Protein AF-A0A3D5ADV1-F1 (afdb_monomer_lite)

Sequence (62 aa):
MKQKITNANKEPTEFFINHLYDTALYASQLTTLETGIHIIETGLAGWPEIRDREIEKLKKEM

Secondary structure (DSSP, 8-state):
-------TTSPPPHHHHHHHHHHHHHHHHHS-HHHHHHHHHHHTTT-HHHHHHHHHHHHHH-

Radius of gyration: 12.73 Å; chains: 1; bounding box: 24×18×45 Å

Foldseek 3Di:
DPPPPPPLPDDDDPVLLVVLLVVLLVQCVVDNNVSSLVSLCVSCVSPVVSSVVSNVVSVVVD

pLDDT: mean 89.37, std 17.36, range [38.34, 98.62]

Structure (mmCIF, N/CA/C/O backbone):
data_AF-A0A3D5ADV1-F1
#
_entry.id   AF-A0A3D5ADV1-F1
#
loop_
_atom_site.group_PDB
_atom_site.id
_atom_site.type_symbol
_atom_site.label_atom_id
_atom_site.label_alt_id
_atom_site.label_comp_id
_atom_site.label_asym_id
_atom_site.label_entity_id
_atom_site.label_seq_id
_atom_site.pdbx_PDB_ins_code
_atom_site.Cartn_x
_atom_site.Cartn_y
_atom_site.Cartn_z
_atom_site.occupancy
_atom_site.B_iso_or_equiv
_atom_site.auth_seq_id
_atom_site.auth_comp_id
_atom_site.auth_asym_id
_atom_site.auth_atom_id
_atom_site.pdbx_PDB_model_num
ATOM 1 N N . MET A 1 1 ? -0.303 0.523 -34.714 1.00 38.34 1 MET A N 1
ATOM 2 C CA . MET A 1 1 ? 0.464 -0.385 -33.830 1.00 38.34 1 MET A CA 1
ATOM 3 C C . MET A 1 1 ? 0.333 0.114 -32.398 1.00 38.34 1 MET A C 1
ATOM 5 O O . MET A 1 1 ? 0.766 1.225 -32.130 1.00 38.34 1 MET A O 1
ATOM 9 N N . LYS A 1 2 ? -0.310 -0.641 -31.498 1.00 45.62 2 LYS A N 1
ATOM 10 C CA . LYS A 1 2 ? -0.313 -0.310 -30.063 1.00 45.62 2 LYS A CA 1
ATOM 11 C C . LYS A 1 2 ? 1.039 -0.750 -29.502 1.00 45.62 2 LYS A C 1
ATOM 13 O O . LYS A 1 2 ? 1.318 -1.946 -29.494 1.00 45.62 2 LYS A O 1
ATOM 18 N N . GLN A 1 3 ? 1.891 0.200 -29.123 1.00 39.81 3 GLN A N 1
ATOM 19 C CA . GLN A 1 3 ? 3.143 -0.102 -28.431 1.00 39.81 3 GLN A CA 1
ATOM 20 C C . GLN A 1 3 ? 2.788 -0.807 -27.116 1.00 39.81 3 GLN A C 1
ATOM 22 O O . GLN A 1 3 ? 2.233 -0.195 -26.207 1.00 39.81 3 GLN A O 1
ATOM 27 N N . LYS A 1 4 ? 3.041 -2.118 -27.031 1.00 46.00 4 LYS A N 1
ATOM 28 C CA . LYS A 1 4 ? 3.051 -2.822 -25.749 1.00 46.00 4 LYS A CA 1
ATOM 29 C C . LYS A 1 4 ? 4.294 -2.327 -25.023 1.00 46.00 4 LYS A C 1
ATOM 31 O O . LYS A 1 4 ? 5.400 -2.704 -25.395 1.00 46.00 4 LYS A O 1
ATOM 36 N N . ILE A 1 5 ? 4.118 -1.442 -24.048 1.00 52.16 5 ILE A N 1
ATOM 37 C CA . ILE A 1 5 ? 5.195 -1.031 -23.149 1.00 52.16 5 ILE A CA 1
ATOM 38 C C . ILE A 1 5 ? 5.554 -2.266 -22.316 1.00 52.16 5 ILE A C 1
ATOM 40 O O . ILE A 1 5 ? 4.955 -2.540 -21.282 1.00 52.16 5 ILE A O 1
ATOM 44 N N . THR A 1 6 ? 6.499 -3.067 -22.796 1.00 49.53 6 THR A N 1
ATOM 45 C CA . THR A 1 6 ? 7.113 -4.158 -22.037 1.00 49.53 6 THR A CA 1
ATOM 46 C C . THR A 1 6 ? 8.183 -3.571 -21.118 1.00 49.53 6 THR A C 1
ATOM 48 O O . THR A 1 6 ? 9.371 -3.756 -21.347 1.00 49.53 6 THR A O 1
ATOM 51 N N . ASN A 1 7 ? 7.761 -2.840 -20.082 1.00 50.84 7 ASN A N 1
ATOM 52 C CA . ASN A 1 7 ? 8.623 -2.440 -18.957 1.00 50.84 7 ASN A CA 1
ATOM 53 C C . ASN A 1 7 ? 8.559 -3.455 -17.798 1.00 50.84 7 ASN A C 1
ATOM 55 O O . ASN A 1 7 ? 8.870 -3.120 -16.664 1.00 50.84 7 ASN A O 1
ATOM 59 N N . ALA A 1 8 ? 8.178 -4.706 -18.067 1.00 53.84 8 ALA A N 1
ATOM 60 C CA . ALA A 1 8 ? 7.996 -5.743 -17.046 1.00 53.84 8 ALA A CA 1
ATOM 61 C C . ALA A 1 8 ? 9.307 -6.275 -16.419 1.00 53.84 8 ALA A C 1
ATOM 63 O O . ALA A 1 8 ? 9.248 -7.143 -15.561 1.00 53.84 8 ALA A O 1
ATOM 64 N N . ASN A 1 9 ? 10.482 -5.772 -16.822 1.00 59.62 9 ASN A N 1
ATOM 65 C CA . ASN A 1 9 ? 11.780 -6.326 -16.405 1.00 59.62 9 ASN A CA 1
ATOM 66 C C . ASN A 1 9 ? 12.625 -5.403 -15.516 1.00 59.62 9 ASN A C 1
ATOM 68 O O . ASN A 1 9 ? 13.760 -5.750 -15.202 1.00 59.62 9 ASN A O 1
ATOM 72 N N . LYS A 1 10 ? 12.130 -4.223 -15.133 1.00 79.75 10 LYS A N 1
ATOM 73 C CA . LYS A 1 10 ? 12.817 -3.381 -14.145 1.00 79.75 10 LYS A CA 1
ATOM 74 C C . LYS A 1 10 ? 11.964 -3.332 -12.895 1.00 79.75 10 LYS A C 1
ATOM 76 O O . LYS A 1 10 ? 10.797 -2.973 -12.990 1.00 79.75 10 LYS A O 1
ATOM 81 N N . GLU A 1 11 ? 12.533 -3.727 -11.763 1.00 84.12 11 GLU A N 1
ATOM 82 C CA . GLU A 1 11 ? 11.903 -3.524 -10.459 1.00 84.12 11 GLU A CA 1
ATOM 83 C C . GLU A 1 11 ? 11.565 -2.037 -10.253 1.00 84.12 11 GL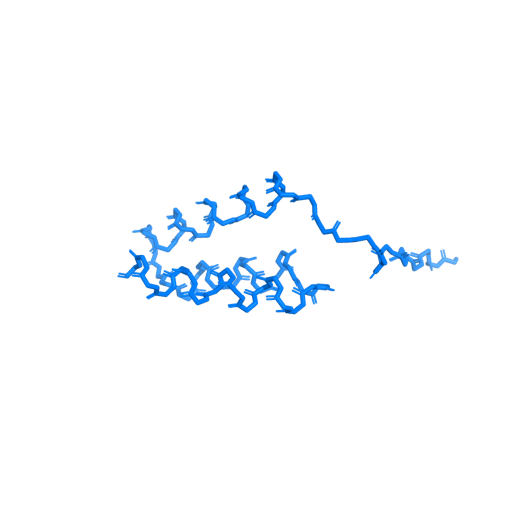U A C 1
ATOM 85 O O . GLU A 1 11 ? 12.265 -1.163 -10.790 1.00 84.12 11 GLU A O 1
ATOM 90 N N . PRO A 1 12 ? 10.481 -1.727 -9.521 1.00 89.56 12 PRO A N 1
ATOM 91 C CA . PRO A 1 12 ? 10.154 -0.357 -9.190 1.00 89.56 12 PRO A CA 1
ATOM 92 C C . PRO A 1 12 ? 11.231 0.191 -8.255 1.00 89.56 12 PRO A C 1
ATOM 94 O O . PRO A 1 12 ? 11.851 -0.538 -7.485 1.00 89.56 12 PRO A O 1
ATOM 97 N N . THR A 1 13 ? 11.473 1.497 -8.314 1.00 94.19 13 THR A N 1
ATOM 98 C CA . THR A 1 13 ? 12.436 2.116 -7.402 1.00 94.19 13 THR A CA 1
ATOM 99 C C . THR A 1 13 ? 11.897 2.108 -5.972 1.00 94.19 13 THR A C 1
ATOM 101 O O . THR A 1 13 ? 10.697 2.268 -5.757 1.00 94.19 13 THR A O 1
ATOM 104 N N . GLU A 1 14 ? 12.788 2.027 -4.984 1.00 94.94 14 GLU A N 1
ATOM 105 C CA . GLU A 1 14 ? 12.429 2.168 -3.562 1.00 94.94 14 GLU A CA 1
ATOM 106 C C . GLU A 1 14 ? 11.642 3.458 -3.284 1.00 94.94 14 GLU A C 1
ATOM 108 O O . GLU A 1 14 ? 10.688 3.463 -2.514 1.00 94.94 14 GLU A O 1
ATOM 113 N N . PHE A 1 15 ? 11.975 4.557 -3.970 1.00 95.69 15 PHE A N 1
ATOM 114 C CA . PHE A 1 15 ? 11.204 5.799 -3.879 1.00 95.69 15 PHE A CA 1
ATOM 115 C C . PHE A 1 15 ? 9.741 5.617 -4.312 1.00 95.69 15 PHE A C 1
ATOM 117 O O . PHE A 1 15 ? 8.839 6.097 -3.631 1.00 95.69 15 PHE A O 1
ATOM 124 N N . PHE A 1 16 ? 9.499 4.920 -5.427 1.00 95.94 16 PHE A N 1
ATOM 125 C CA . PHE A 1 16 ? 8.143 4.648 -5.901 1.00 95.94 16 PHE A CA 1
ATOM 126 C C . PHE A 1 16 ? 7.376 3.751 -4.927 1.00 95.94 16 PHE A C 1
ATOM 128 O O . PHE A 1 16 ? 6.226 4.050 -4.617 1.00 95.94 16 PHE A O 1
ATOM 135 N N . ILE A 1 17 ? 8.019 2.690 -4.422 1.00 97.44 17 ILE A N 1
ATOM 136 C CA . ILE A 1 17 ? 7.411 1.768 -3.452 1.00 97.44 17 ILE A CA 1
ATOM 137 C C . ILE A 1 17 ? 6.990 2.536 -2.193 1.00 97.44 17 ILE A C 1
ATOM 139 O O . ILE A 1 17 ? 5.834 2.449 -1.789 1.00 97.44 17 ILE A O 1
ATOM 143 N N . ASN A 1 18 ? 7.891 3.347 -1.629 1.00 98.00 18 ASN A N 1
ATOM 144 C CA . ASN A 1 18 ? 7.606 4.138 -0.430 1.00 98.00 18 ASN A CA 1
ATOM 145 C C . ASN A 1 18 ? 6.491 5.164 -0.665 1.00 98.00 18 ASN A C 1
ATOM 147 O O . ASN A 1 18 ? 5.562 5.248 0.129 1.00 98.00 18 ASN A O 1
ATOM 151 N N . HIS A 1 19 ? 6.520 5.894 -1.785 1.00 98.00 19 HIS A N 1
ATOM 152 C CA . HIS A 1 19 ? 5.467 6.861 -2.100 1.00 98.00 19 HIS A CA 1
ATOM 153 C C . HIS A 1 19 ? 4.087 6.200 -2.242 1.00 98.00 19 HIS A C 1
ATOM 155 O O . HIS A 1 19 ? 3.080 6.730 -1.762 1.00 98.00 19 HIS A O 1
ATOM 161 N N . LEU A 1 20 ? 4.036 5.035 -2.893 1.00 97.81 20 LEU A N 1
ATOM 162 C CA . LEU A 1 20 ? 2.804 4.268 -3.034 1.00 97.81 20 LEU A CA 1
ATOM 163 C C . LEU A 1 20 ? 2.309 3.771 -1.670 1.00 97.81 20 LEU A C 1
ATOM 165 O O . LEU A 1 20 ? 1.116 3.877 -1.387 1.00 97.81 20 LEU A O 1
ATOM 169 N N . TYR A 1 21 ? 3.221 3.283 -0.825 1.00 98.44 21 TYR A N 1
ATOM 170 C CA . TYR A 1 21 ? 2.912 2.827 0.527 1.00 98.44 21 TYR A CA 1
ATOM 171 C C . TYR A 1 21 ? 2.343 3.954 1.395 1.00 98.44 21 TYR A C 1
ATOM 173 O O . TYR A 1 21 ? 1.271 3.791 1.970 1.00 98.44 21 TYR A O 1
ATOM 181 N N . ASP A 1 22 ? 2.992 5.120 1.428 1.00 98.31 22 ASP A N 1
ATOM 182 C CA . ASP A 1 22 ? 2.525 6.281 2.197 1.00 98.31 22 ASP A CA 1
ATOM 183 C C . ASP A 1 22 ? 1.132 6.734 1.734 1.00 98.31 22 ASP A C 1
ATOM 185 O O . ASP A 1 22 ? 0.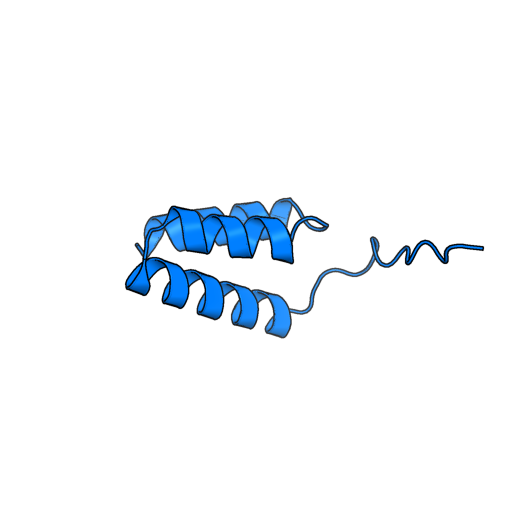262 7.056 2.545 1.00 98.31 22 ASP A O 1
ATOM 189 N N . THR A 1 23 ? 0.891 6.699 0.419 1.00 98.25 23 THR A N 1
ATOM 190 C CA . THR A 1 23 ? -0.422 7.008 -0.164 1.00 98.25 23 THR A CA 1
ATOM 191 C C . THR A 1 23 ? -1.480 5.991 0.272 1.00 98.25 23 THR A C 1
ATOM 193 O O . THR A 1 23 ? -2.594 6.372 0.635 1.00 98.25 23 THR A O 1
ATOM 196 N N . ALA A 1 24 ? -1.142 4.700 0.261 1.00 98.50 24 ALA A N 1
ATOM 197 C CA . ALA A 1 24 ? -2.033 3.625 0.679 1.00 98.50 24 ALA A CA 1
ATOM 198 C C . ALA A 1 24 ? -2.346 3.675 2.181 1.00 98.50 24 ALA A C 1
ATOM 200 O O . ALA A 1 24 ? -3.505 3.510 2.570 1.00 98.50 24 ALA A O 1
ATOM 201 N N . LEU A 1 25 ? -1.345 3.954 3.018 1.00 98.50 25 LEU A N 1
ATOM 202 C CA . LEU A 1 25 ? -1.505 4.134 4.458 1.00 98.50 25 LEU A CA 1
ATOM 203 C C . LEU A 1 25 ? -2.427 5.319 4.756 1.00 98.50 25 LEU A C 1
ATOM 205 O O . LEU A 1 25 ? -3.415 5.168 5.473 1.00 98.50 25 LEU A O 1
ATOM 209 N N . TYR A 1 26 ? -2.168 6.471 4.136 1.00 98.19 26 TYR A N 1
ATOM 210 C CA . TYR A 1 26 ? -3.005 7.657 4.300 1.00 98.19 26 TYR A CA 1
ATOM 211 C C . TYR A 1 26 ? -4.455 7.410 3.857 1.00 98.19 26 TYR A C 1
ATOM 213 O O . TYR A 1 26 ? -5.398 7.737 4.579 1.00 98.19 26 TYR A O 1
ATOM 221 N N . ALA A 1 27 ? -4.656 6.773 2.699 1.00 98.06 27 ALA A N 1
ATOM 222 C CA . ALA A 1 27 ? -5.989 6.420 2.220 1.00 98.06 27 ALA A CA 1
ATOM 223 C C . ALA A 1 27 ? -6.708 5.440 3.163 1.00 98.06 27 ALA A C 1
ATOM 225 O O . ALA A 1 27 ? -7.915 5.582 3.380 1.00 98.06 27 ALA A O 1
ATOM 226 N N . SER A 1 28 ? -5.976 4.488 3.750 1.00 98.19 28 SER A N 1
ATOM 227 C CA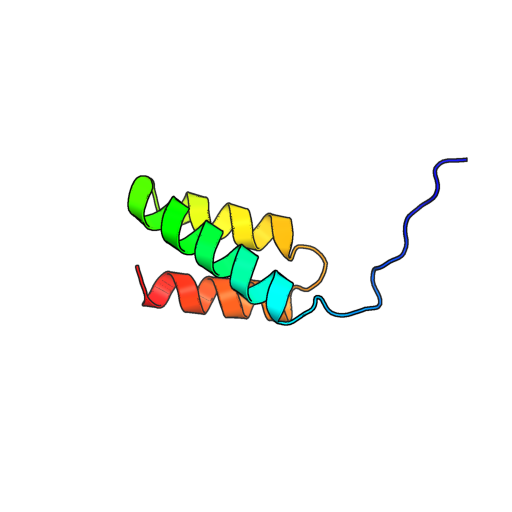 . SER A 1 28 ? -6.522 3.529 4.719 1.00 98.19 28 SER A CA 1
ATOM 228 C C . SER A 1 28 ? -7.008 4.212 5.987 1.00 98.19 28 SER A C 1
ATOM 230 O O . SER A 1 28 ? -8.111 3.936 6.448 1.00 98.19 28 SER A O 1
ATOM 232 N N . GLN A 1 29 ? -6.219 5.154 6.507 1.00 96.62 29 GLN A N 1
ATOM 233 C CA . GLN A 1 29 ? -6.556 5.938 7.697 1.00 96.62 29 GLN A CA 1
ATOM 234 C C . GLN A 1 29 ? -7.774 6.844 7.487 1.00 96.62 29 GLN A C 1
ATOM 236 O O . GLN A 1 29 ? -8.535 7.077 8.422 1.00 96.62 29 GLN A O 1
ATOM 241 N N . LEU A 1 30 ? -7.966 7.363 6.271 1.00 97.38 30 LEU A N 1
ATOM 242 C CA . LEU A 1 30 ? -9.114 8.212 5.945 1.00 97.38 30 LEU A CA 1
ATOM 243 C C . LEU A 1 30 ? -10.391 7.435 5.625 1.00 97.38 30 LEU A C 1
ATOM 245 O O . LEU A 1 30 ? -11.484 7.985 5.758 1.00 97.38 30 LEU A O 1
ATOM 249 N N . THR A 1 31 ? -10.261 6.208 5.125 1.00 96.38 31 THR A N 1
ATOM 250 C CA . THR A 1 31 ? -11.393 5.434 4.612 1.00 96.38 31 THR A CA 1
ATOM 251 C C . THR A 1 31 ? -11.425 4.040 5.227 1.00 96.38 31 THR A C 1
ATOM 253 O O . THR A 1 31 ? -12.021 3.854 6.282 1.00 96.38 31 THR A O 1
ATOM 256 N N . THR A 1 32 ? -10.811 3.060 4.568 1.00 97.44 32 THR A N 1
ATOM 257 C CA . THR A 1 32 ? -10.793 1.651 4.963 1.00 97.44 32 THR A CA 1
ATOM 258 C C . THR A 1 32 ? -9.476 1.017 4.539 1.00 97.44 32 THR A C 1
ATOM 260 O O . THR A 1 32 ? -8.884 1.446 3.544 1.00 97.44 32 THR A O 1
ATOM 263 N N . LEU A 1 33 ? -9.045 -0.028 5.248 1.00 97.94 33 LEU A N 1
ATOM 264 C CA . LEU A 1 33 ? -7.856 -0.814 4.904 1.00 97.94 33 LEU A CA 1
ATOM 265 C C . LEU A 1 33 ? -7.904 -1.317 3.449 1.00 97.94 33 LEU A C 1
ATOM 267 O O . LEU A 1 33 ? -6.899 -1.289 2.740 1.00 97.94 33 LEU A O 1
ATOM 271 N N . GLU A 1 34 ? -9.083 -1.716 2.977 1.00 98.31 34 GLU A N 1
ATOM 272 C CA . GLU A 1 34 ? -9.326 -2.199 1.619 1.00 98.31 34 GLU A CA 1
ATOM 273 C C . GLU A 1 34 ? -8.961 -1.155 0.555 1.00 98.31 34 GLU A C 1
ATOM 275 O O . GLU A 1 34 ? -8.422 -1.509 -0.495 1.00 98.31 34 GLU A O 1
ATOM 280 N N . THR A 1 35 ? -9.187 0.135 0.831 1.00 98.06 35 THR A N 1
ATOM 281 C CA . THR A 1 35 ? -8.791 1.225 -0.073 1.00 98.06 35 THR A CA 1
ATOM 282 C C . THR A 1 35 ? -7.275 1.266 -0.255 1.00 98.06 35 THR A C 1
ATOM 284 O O . THR A 1 35 ? -6.793 1.379 -1.383 1.00 98.06 35 THR A O 1
ATOM 287 N N . GLY A 1 36 ? -6.506 1.164 0.834 1.00 98.44 36 GLY A N 1
ATOM 288 C CA . GLY A 1 36 ? -5.046 1.151 0.750 1.00 98.44 36 GLY A CA 1
ATOM 289 C C . GLY A 1 36 ? -4.513 -0.105 0.075 1.00 98.44 36 GLY A C 1
ATOM 290 O O . GLY A 1 36 ? -3.640 -0.007 -0.787 1.00 98.44 36 GLY A O 1
ATOM 291 N N . ILE A 1 37 ? -5.086 -1.271 0.386 1.00 98.62 37 ILE A N 1
ATOM 292 C CA . ILE A 1 37 ? -4.746 -2.527 -0.295 1.00 98.62 37 ILE A CA 1
ATOM 293 C C . ILE A 1 37 ? -4.950 -2.380 -1.807 1.00 98.62 37 ILE A C 1
ATOM 295 O O . ILE A 1 37 ? -4.039 -2.691 -2.569 1.00 98.62 37 ILE A O 1
ATOM 299 N N . HIS A 1 38 ? -6.080 -1.821 -2.250 1.00 98.31 38 HIS A N 1
ATOM 300 C CA . HIS A 1 38 ? -6.365 -1.636 -3.674 1.00 98.31 38 HIS A CA 1
ATOM 301 C C . HIS A 1 38 ? -5.347 -0.726 -4.391 1.00 98.31 38 HIS A C 1
ATOM 303 O O . HIS A 1 38 ? -4.979 -0.978 -5.546 1.00 98.31 38 HIS A O 1
ATOM 309 N N . ILE A 1 39 ? -4.858 0.318 -3.709 1.00 98.19 39 ILE A N 1
ATOM 310 C CA . ILE A 1 39 ? -3.800 1.202 -4.224 1.00 98.19 39 ILE A CA 1
ATOM 311 C C . ILE A 1 39 ? -2.502 0.412 -4.436 1.00 98.19 39 ILE A C 1
ATOM 313 O O . ILE A 1 39 ? -1.895 0.513 -5.506 1.00 98.19 39 ILE A O 1
ATOM 317 N N . ILE A 1 40 ? -2.105 -0.407 -3.457 1.00 98.25 40 ILE A N 1
ATOM 318 C CA . ILE A 1 40 ? -0.900 -1.245 -3.538 1.00 98.25 40 ILE A CA 1
ATOM 319 C C . ILE A 1 40 ? -1.050 -2.305 -4.638 1.00 98.25 40 ILE A C 1
ATOM 321 O O . ILE A 1 40 ? -0.155 -2.459 -5.470 1.00 98.25 40 ILE A O 1
ATOM 325 N N . GLU A 1 41 ? -2.193 -2.992 -4.700 1.00 98.12 41 GLU A N 1
ATOM 326 C CA . GLU A 1 41 ? -2.487 -4.007 -5.718 1.00 98.12 41 GLU A CA 1
ATOM 327 C C . GLU A 1 41 ? -2.380 -3.456 -7.138 1.00 98.12 41 GLU A C 1
ATOM 329 O O . GLU A 1 41 ? -1.781 -4.091 -8.007 1.00 98.12 41 GLU A O 1
ATOM 334 N N . THR A 1 42 ? -2.930 -2.263 -7.364 1.00 97.06 42 THR A N 1
ATOM 335 C CA . THR A 1 42 ? -2.925 -1.623 -8.680 1.00 97.06 42 THR A CA 1
ATOM 336 C C . THR A 1 42 ? -1.543 -1.070 -9.027 1.00 97.06 42 THR A C 1
ATOM 338 O O . THR A 1 42 ? -1.054 -1.283 -10.138 1.00 97.06 42 THR A O 1
ATOM 341 N N . GLY A 1 43 ? -0.887 -0.381 -8.087 1.00 95.31 43 GLY A N 1
ATOM 342 C CA . GLY A 1 43 ? 0.407 0.265 -8.318 1.00 95.31 43 GLY A CA 1
ATOM 343 C C . GLY A 1 43 ? 1.576 -0.714 -8.466 1.00 95.31 43 GLY A C 1
ATOM 344 O O . GLY A 1 43 ? 2.533 -0.414 -9.179 1.00 95.31 43 GLY A O 1
ATOM 345 N N . LEU A 1 44 ? 1.483 -1.900 -7.854 1.00 96.31 44 LEU A N 1
ATOM 346 C CA . LEU A 1 44 ? 2.505 -2.951 -7.910 1.00 96.31 44 LEU A CA 1
ATOM 347 C C . LEU A 1 44 ? 2.029 -4.223 -8.630 1.00 96.31 44 LEU A C 1
ATOM 349 O O . LEU A 1 44 ? 2.620 -5.287 -8.460 1.00 96.31 44 LEU A O 1
ATOM 353 N N . ALA A 1 45 ? 1.011 -4.133 -9.493 1.00 94.50 45 ALA A N 1
ATOM 354 C CA . ALA A 1 45 ? 0.472 -5.284 -10.230 1.00 94.50 45 ALA A CA 1
ATOM 355 C C . ALA A 1 45 ? 1.533 -6.063 -11.040 1.00 94.50 45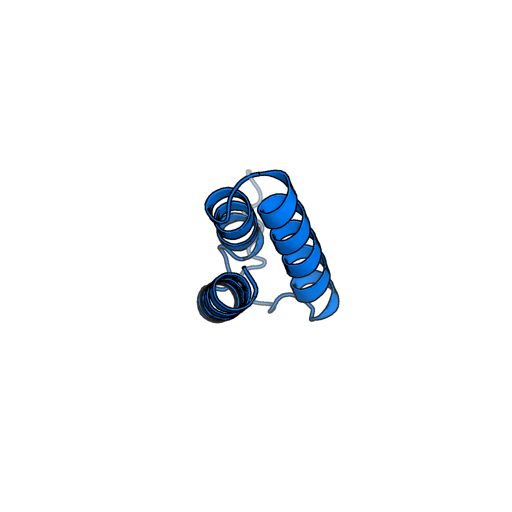 ALA A C 1
ATOM 357 O O . ALA A 1 45 ? 1.395 -7.268 -11.246 1.00 94.50 45 ALA A O 1
ATOM 358 N N . GLY A 1 46 ? 2.595 -5.385 -11.493 1.00 91.56 46 GLY A N 1
ATOM 359 C CA . GLY A 1 46 ? 3.719 -5.993 -12.215 1.00 91.56 46 GLY A CA 1
ATOM 360 C C . GLY A 1 46 ? 4.772 -6.674 -11.332 1.00 91.56 46 GLY A C 1
ATOM 361 O O . GLY A 1 46 ? 5.637 -7.359 -11.870 1.00 91.56 46 GLY A O 1
ATOM 362 N N . TRP A 1 47 ? 4.705 -6.506 -10.007 1.00 94.81 47 TRP A N 1
ATOM 363 C CA . TRP A 1 47 ? 5.706 -6.982 -9.047 1.00 94.81 47 TRP A CA 1
ATOM 364 C C . TRP A 1 47 ? 5.023 -7.644 -7.838 1.00 94.81 47 TRP A C 1
ATOM 366 O O . TRP A 1 47 ? 4.939 -7.037 -6.768 1.00 94.81 47 TRP A O 1
ATOM 376 N N . PRO A 1 48 ? 4.516 -8.884 -7.994 1.00 94.94 48 PRO A N 1
ATOM 377 C CA . PRO A 1 48 ? 3.673 -9.538 -6.991 1.00 94.94 48 PRO A CA 1
ATOM 378 C C . PRO A 1 48 ? 4.371 -9.730 -5.640 1.00 94.94 48 PRO A C 1
ATOM 380 O O . PRO A 1 48 ? 3.741 -9.537 -4.609 1.00 94.94 48 PRO A O 1
ATOM 383 N N . GLU A 1 49 ? 5.671 -10.027 -5.625 1.00 96.12 49 GLU A N 1
ATOM 384 C CA . GLU A 1 49 ? 6.423 -10.206 -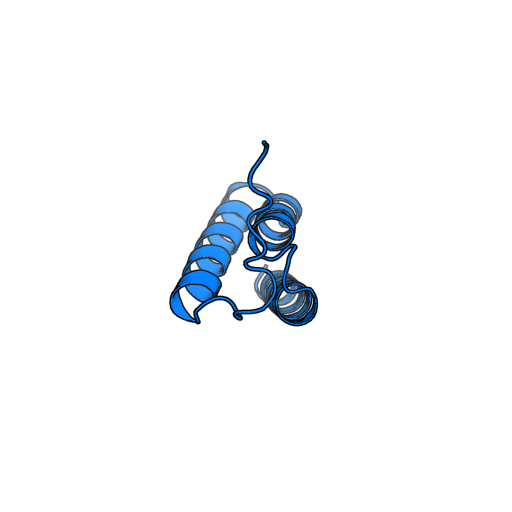4.374 1.00 96.12 49 GLU A CA 1
ATOM 385 C C . GLU A 1 49 ? 6.509 -8.908 -3.555 1.00 96.12 49 GLU A C 1
ATOM 387 O O . GLU A 1 49 ? 6.313 -8.917 -2.340 1.00 96.12 49 GLU A O 1
ATOM 392 N N . ILE A 1 50 ? 6.750 -7.774 -4.223 1.00 96.56 50 ILE A N 1
ATOM 393 C CA . ILE A 1 50 ? 6.797 -6.453 -3.580 1.00 96.56 50 ILE A CA 1
ATOM 394 C C . ILE A 1 50 ? 5.386 -6.047 -3.146 1.00 96.56 50 ILE A C 1
ATOM 396 O O . ILE A 1 50 ? 5.197 -5.609 -2.015 1.00 96.56 50 ILE A O 1
ATOM 400 N N . ARG A 1 51 ? 4.383 -6.248 -4.011 1.00 97.62 51 ARG A N 1
ATOM 401 C CA . ARG A 1 51 ? 2.969 -5.998 -3.702 1.00 97.62 51 ARG A CA 1
ATOM 402 C C . ARG A 1 51 ? 2.544 -6.719 -2.424 1.00 97.62 51 ARG A C 1
ATOM 404 O O . ARG A 1 51 ? 2.018 -6.080 -1.518 1.00 97.62 51 ARG A O 1
ATOM 411 N N . ASP A 1 52 ? 2.777 -8.026 -2.347 1.00 98.19 52 ASP A N 1
ATOM 412 C CA . ASP A 1 52 ? 2.322 -8.850 -1.224 1.00 98.19 52 ASP A CA 1
ATOM 413 C C . ASP A 1 52 ? 3.042 -8.453 0.074 1.00 98.19 52 ASP A C 1
ATOM 415 O O . ASP A 1 52 ? 2.411 -8.354 1.127 1.00 98.19 52 ASP A O 1
ATOM 419 N N . ARG A 1 53 ? 4.338 -8.121 -0.007 1.00 98.00 53 ARG A N 1
ATOM 420 C CA . ARG A 1 53 ? 5.110 -7.581 1.121 1.00 98.00 53 ARG A CA 1
ATOM 421 C C . ARG A 1 53 ? 4.517 -6.277 1.657 1.00 98.00 53 ARG A C 1
ATOM 423 O O . ARG A 1 53 ? 4.326 -6.156 2.866 1.00 98.00 53 ARG A O 1
ATOM 430 N N . GLU A 1 54 ? 4.232 -5.312 0.784 1.00 98.25 54 GLU A N 1
ATOM 431 C CA . GLU A 1 54 ? 3.686 -4.014 1.200 1.00 98.25 54 GLU A CA 1
ATOM 432 C C . GLU A 1 54 ? 2.238 -4.129 1.708 1.00 98.25 54 GLU A C 1
ATOM 434 O O . GLU A 1 54 ? 1.874 -3.443 2.661 1.00 98.25 54 GLU A O 1
ATOM 439 N N . ILE A 1 55 ? 1.424 -5.038 1.1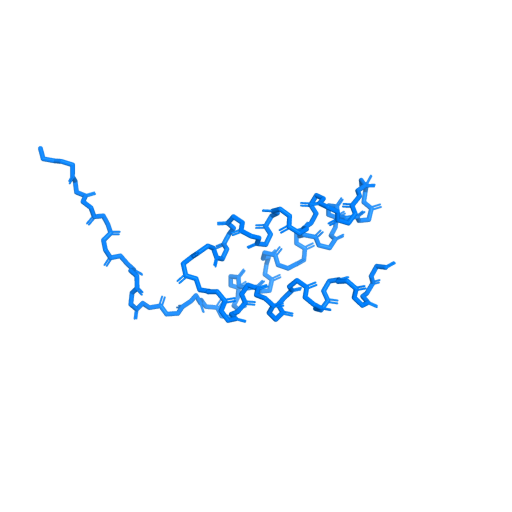55 1.00 98.56 55 ILE A N 1
ATOM 440 C CA . ILE A 1 55 ? 0.080 -5.338 1.682 1.00 98.56 55 ILE A CA 1
ATOM 441 C C . ILE A 1 55 ? 0.167 -5.896 3.108 1.00 98.56 55 ILE A C 1
ATOM 443 O O . ILE A 1 55 ? -0.558 -5.442 3.992 1.00 98.56 55 ILE A O 1
ATOM 447 N N . GLU A 1 56 ? 1.046 -6.870 3.358 1.00 98.44 56 GLU A N 1
ATOM 448 C CA . GLU A 1 56 ? 1.210 -7.450 4.698 1.00 98.44 56 GLU A CA 1
ATOM 449 C C . GLU A 1 56 ? 1.790 -6.455 5.704 1.00 98.44 56 GLU A C 1
ATOM 451 O O . GLU A 1 56 ? 1.477 -6.524 6.893 1.00 98.44 56 GLU A O 1
ATOM 456 N N . LYS A 1 57 ? 2.618 -5.514 5.244 1.00 98.25 57 LYS A N 1
ATOM 457 C CA . LYS A 1 57 ? 3.078 -4.390 6.060 1.00 98.25 57 LYS A CA 1
ATOM 458 C C . LYS A 1 57 ? 1.908 -3.471 6.431 1.00 98.25 57 LYS A C 1
ATOM 460 O O . LYS A 1 57 ? 1.695 -3.229 7.616 1.00 98.25 57 LYS A O 1
ATOM 465 N N . LEU A 1 58 ? 1.094 -3.066 5.452 1.00 98.06 58 LEU A N 1
ATOM 466 C CA . LEU A 1 58 ? -0.064 -2.192 5.668 1.00 98.06 58 LEU A CA 1
ATOM 467 C C . LEU A 1 58 ? -1.076 -2.804 6.651 1.00 98.06 58 LEU A C 1
ATOM 469 O O . LEU A 1 58 ? -1.525 -2.126 7.570 1.00 98.06 58 LEU A O 1
ATOM 473 N N . LYS A 1 59 ? -1.382 -4.101 6.512 1.00 97.75 59 LYS A N 1
ATOM 474 C CA . LYS A 1 59 ? -2.282 -4.837 7.424 1.00 97.75 59 LYS A CA 1
ATOM 475 C C . LYS A 1 59 ? -1.800 -4.893 8.877 1.00 97.75 59 LYS A C 1
ATOM 477 O O . LYS A 1 59 ? -2.602 -5.181 9.754 1.00 97.75 59 LYS A O 1
ATOM 482 N N . LYS A 1 60 ? -0.498 -4.724 9.132 1.00 97.25 60 LYS A N 1
ATOM 483 C CA . LYS A 1 60 ? 0.068 -4.722 10.493 1.00 97.25 60 LYS A CA 1
ATOM 484 C C . LYS A 1 60 ? 0.055 -3.338 11.136 1.00 97.25 60 LYS A C 1
ATOM 486 O O . LYS A 1 60 ? 0.124 -3.257 12.358 1.00 97.25 60 LYS A O 1
ATOM 491 N N . GLU A 1 61 ? 0.054 -2.280 10.328 1.00 94.44 61 GLU A N 1
ATOM 492 C CA . GLU A 1 61 ? 0.098 -0.889 10.794 1.00 94.44 61 GLU A CA 1
ATOM 493 C C . GLU A 1 61 ? -1.297 -0.276 11.009 1.00 94.44 61 GLU A C 1
ATOM 495 O O . GLU A 1 61 ? -1.416 0.688 11.765 1.00 94.44 61 GLU A O 1
ATOM 500 N N . MET A 1 62 ? -2.327 -0.834 10.366 1.00 89.31 62 MET A N 1
ATOM 501 C CA . MET A 1 62 ? -3.743 -0.458 10.499 1.00 89.31 62 MET A CA 1
ATOM 502 C C . MET A 1 62 ? -4.483 -1.372 11.474 1.00 89.31 62 MET A C 1
ATOM 504 O O . MET A 1 62 ? -5.302 -0.839 12.256 1.00 89.31 62 MET A O 1
#